Protein AF-A0A0J8VIR7-F1 (afdb_monomer)

Sequence (138 aa):
MSRSRADVIIDRIHNALSGDPLYATNLLYQSLESASFGMVKVVVFFFQVADNDLSADMSAREVLARLHDEGIFVAFHKTRRREGERLLTVSQALNTENFNYTYGNLQGFTRLWLIKTTEAERALRDMKAQQKNVVFRH

Nearest PDB structures (foldseek):
  1xn9-assembly1_A  TM=5.784E-01  e=2.523E-01  Methanosarcina mazei
  5xyi-assembly1_Y  TM=4.922E-01  e=1.972E-01  Trichomonas vaginalis
  8btr-assembly1_Sb  TM=3.952E-01  e=1.132E-01  Giardia lamblia ATCC 5080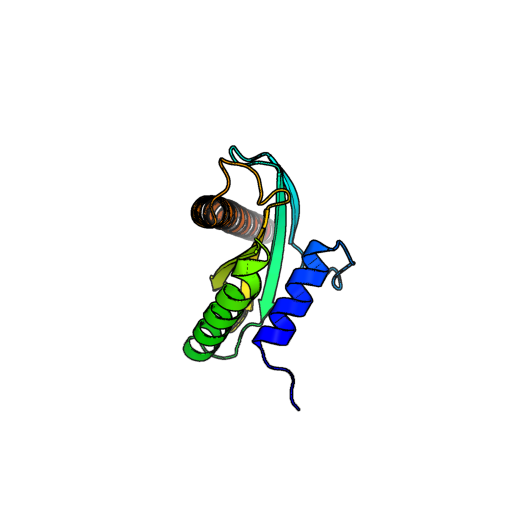3
  8jiw-assembly1_BY  TM=3.951E-01  e=1.362E-01  Triticum aestivum
  6jt0-assembly1_B  TM=2.831E-01  e=2.630E+00  Homo sapiens

Organism: NCBI:txid435910

Foldseek 3Di:
DDDDLLNVVLVVVVCQQVPPCPVVPWWDDWDWDQDPQGIKTKTKTKDQRDQDDVSSVVSQVVNQVVCLVQQKHWDWADDPPDRRITIIIMMHHPDCVRPPDDSVRVNVVSVVVVVVVVVVVVVVVVVVVVVVVVVVPD

Secondary structure (DSSP, 8-state):
-PPPHHHHHHHHHHHHHHT----TTSEEEEEEEEETTEEEEEEEEEEE--SSHHHHHHHHHHHHHHHGGGTEEEEEEE-SSSTTEEEEEEEEES-TT-TT--HHHHHHHHHHHHHHHHHHHHHHHHHHHHHHHHHTT-

Mean predicted aligned error: 6.89 Å

Structure (mmCIF, N/CA/C/O backbone):
data_AF-A0A0J8VIR7-F1
#
_entry.id   AF-A0A0J8VIR7-F1
#
loop_
_atom_site.group_PDB
_atom_site.id
_atom_site.type_symbol
_atom_site.label_atom_id
_atom_site.label_alt_id
_atom_site.label_comp_id
_atom_site.label_asym_id
_atom_site.label_entity_id
_atom_site.label_seq_id
_atom_site.pdbx_PDB_ins_code
_atom_site.Cartn_x
_atom_site.Cartn_y
_atom_site.Cartn_z
_atom_site.occupancy
_atom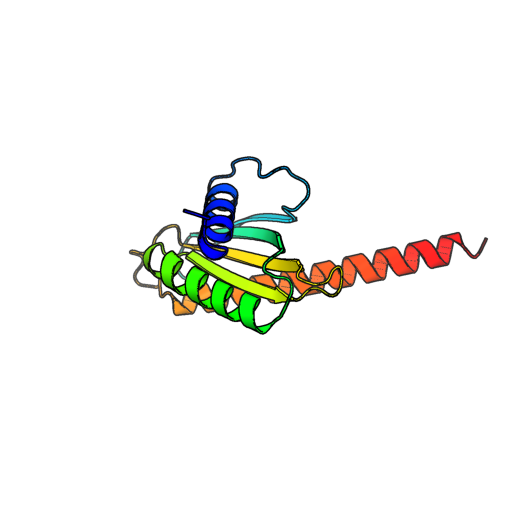_site.B_iso_or_equiv
_atom_site.auth_seq_id
_atom_site.auth_comp_id
_atom_site.auth_asym_id
_atom_site.auth_atom_id
_atom_site.pdbx_PDB_model_num
ATOM 1 N N . MET A 1 1 ? -16.889 -14.381 -16.102 1.00 46.22 1 MET A N 1
ATOM 2 C CA . MET A 1 1 ? -16.603 -12.938 -15.950 1.00 46.22 1 MET A CA 1
ATOM 3 C C . MET A 1 1 ? -15.096 -12.776 -15.829 1.00 46.22 1 MET A C 1
ATOM 5 O O . MET A 1 1 ? -14.499 -13.544 -15.084 1.00 46.22 1 MET A O 1
ATOM 9 N N . SER A 1 2 ? -14.464 -11.876 -16.586 1.00 61.31 2 SER A N 1
ATOM 10 C CA . SER A 1 2 ? -13.039 -11.573 -16.386 1.00 61.31 2 SER A CA 1
ATOM 11 C C . SER A 1 2 ? -12.867 -10.888 -15.029 1.00 61.31 2 SER A C 1
ATOM 13 O O . SER A 1 2 ? -13.582 -9.921 -14.769 1.00 61.31 2 SER A O 1
ATOM 15 N N . ARG A 1 3 ? -11.951 -11.365 -14.176 1.00 74.25 3 ARG A N 1
ATOM 16 C CA . ARG A 1 3 ? -11.604 -10.657 -12.929 1.00 74.25 3 ARG A CA 1
ATOM 17 C C . ARG A 1 3 ? -11.142 -9.240 -13.256 1.00 74.25 3 ARG A C 1
ATOM 19 O O . ARG A 1 3 ? -10.378 -9.056 -14.209 1.00 74.25 3 ARG A O 1
ATOM 26 N N . SER A 1 4 ? -11.609 -8.254 -12.491 1.00 86.19 4 SER A N 1
ATOM 27 C CA . SER A 1 4 ? -11.150 -6.880 -12.667 1.00 86.19 4 SER A CA 1
ATOM 28 C C . SER A 1 4 ? -9.674 -6.778 -12.267 1.00 86.19 4 SER A C 1
ATOM 30 O O . SER A 1 4 ? -9.147 -7.593 -11.507 1.00 86.19 4 SER A O 1
ATOM 32 N N . ARG A 1 5 ? -8.968 -5.769 -12.782 1.00 84.94 5 ARG A N 1
ATOM 33 C CA . ARG A 1 5 ? -7.573 -5.505 -12.391 1.00 84.94 5 ARG A CA 1
ATOM 34 C C . ARG A 1 5 ? -7.462 -5.245 -10.887 1.00 84.94 5 ARG A C 1
ATOM 36 O O . ARG A 1 5 ? -6.522 -5.715 -10.252 1.00 84.94 5 ARG A O 1
ATOM 43 N N . ALA A 1 6 ? -8.427 -4.505 -10.341 1.00 88.50 6 ALA A N 1
ATOM 44 C CA . ALA A 1 6 ? -8.498 -4.192 -8.925 1.00 88.50 6 ALA A CA 1
ATOM 45 C C . ALA A 1 6 ? -8.686 -5.460 -8.085 1.00 88.50 6 ALA A C 1
ATOM 47 O O . ALA A 1 6 ? -7.985 -5.594 -7.090 1.00 88.50 6 ALA A O 1
ATOM 48 N N . ASP A 1 7 ? -9.514 -6.418 -8.524 1.00 90.62 7 ASP A N 1
ATOM 49 C CA . ASP A 1 7 ? -9.670 -7.711 -7.837 1.00 90.62 7 ASP A CA 1
ATOM 50 C C . ASP A 1 7 ? -8.326 -8.430 -7.695 1.00 90.62 7 ASP A C 1
ATOM 52 O O . ASP A 1 7 ? -7.966 -8.887 -6.617 1.00 90.62 7 ASP A O 1
ATOM 56 N N . VAL A 1 8 ? -7.538 -8.481 -8.774 1.00 88.94 8 VAL A N 1
ATOM 57 C CA . VAL A 1 8 ? -6.227 -9.147 -8.753 1.00 88.94 8 VAL A CA 1
ATOM 58 C C . VAL A 1 8 ? -5.247 -8.432 -7.816 1.00 88.94 8 VAL A C 1
ATOM 60 O O . VAL A 1 8 ? -4.467 -9.085 -7.122 1.00 88.94 8 VAL A O 1
ATOM 63 N N . ILE A 1 9 ? -5.269 -7.096 -7.788 1.00 89.12 9 ILE A N 1
ATOM 64 C CA . ILE A 1 9 ? -4.415 -6.302 -6.893 1.00 89.12 9 ILE A CA 1
ATOM 65 C C . ILE A 1 9 ? -4.823 -6.522 -5.432 1.00 89.12 9 ILE A C 1
ATOM 67 O O . ILE A 1 9 ? -3.953 -6.737 -4.592 1.00 89.12 9 ILE A O 1
ATOM 71 N N . ILE A 1 10 ? -6.123 -6.497 -5.140 1.00 92.12 10 ILE A N 1
ATOM 72 C CA . ILE A 1 10 ? -6.689 -6.706 -3.802 1.00 92.12 10 ILE A CA 1
ATOM 73 C C . ILE A 1 10 ? -6.346 -8.109 -3.290 1.00 92.12 10 ILE A C 1
ATOM 75 O O . ILE A 1 10 ? -5.753 -8.227 -2.220 1.00 92.12 10 ILE A O 1
ATOM 79 N N . ASP A 1 11 ? -6.579 -9.154 -4.091 1.00 90.31 11 ASP A N 1
ATOM 80 C CA . ASP A 1 11 ? -6.183 -10.532 -3.764 1.00 90.31 11 ASP A CA 1
ATOM 81 C C . ASP A 1 11 ? -4.686 -10.606 -3.415 1.00 90.31 11 ASP A C 1
ATOM 83 O O . ASP A 1 11 ? -4.278 -11.217 -2.426 1.00 90.31 11 ASP A O 1
ATOM 87 N N . ARG A 1 12 ? -3.836 -9.938 -4.207 1.00 87.44 12 ARG A N 1
ATOM 88 C CA . ARG A 1 12 ? -2.388 -9.903 -3.962 1.00 87.44 12 ARG A CA 1
ATOM 89 C C . ARG A 1 12 ? -2.042 -9.194 -2.653 1.00 87.44 12 ARG A C 1
ATOM 91 O O . ARG A 1 12 ? -1.120 -9.635 -1.968 1.00 87.44 12 ARG A O 1
ATOM 98 N N . ILE A 1 13 ? -2.744 -8.113 -2.326 1.00 91.38 13 ILE A N 1
ATOM 99 C CA . ILE A 1 13 ? -2.561 -7.361 -1.083 1.00 91.38 13 ILE A CA 1
ATOM 100 C C . ILE A 1 13 ? -2.935 -8.222 0.122 1.00 91.38 13 ILE A C 1
ATOM 102 O O . ILE A 1 13 ? -2.126 -8.328 1.042 1.00 91.38 13 ILE A O 1
ATOM 106 N N . HIS A 1 14 ? -4.095 -8.881 0.109 1.00 91.75 14 HIS A N 1
ATOM 107 C CA . HIS A 1 14 ? -4.492 -9.773 1.203 1.00 91.75 14 HIS A CA 1
ATOM 108 C C . HIS A 1 14 ? -3.507 -10.920 1.379 1.00 91.75 14 HIS A C 1
ATOM 110 O O . HIS A 1 14 ? -3.079 -11.189 2.498 1.00 91.75 14 HIS A O 1
ATOM 116 N N . ASN A 1 15 ? -3.060 -11.530 0.281 1.00 87.31 15 ASN A N 1
ATOM 117 C CA . ASN A 1 15 ? -2.052 -12.581 0.347 1.00 87.31 15 ASN A CA 1
ATOM 118 C C . ASN A 1 15 ? -0.739 -12.055 0.956 1.00 87.31 15 ASN A C 1
ATOM 120 O O . ASN A 1 15 ? -0.210 -12.677 1.872 1.00 87.31 15 ASN A O 1
ATOM 124 N N . ALA A 1 16 ? -0.257 -10.872 0.547 1.00 86.38 16 ALA A N 1
ATOM 125 C CA . ALA A 1 16 ? 0.916 -10.239 1.167 1.00 86.38 16 ALA A CA 1
ATOM 126 C C . ALA A 1 16 ? 0.722 -10.021 2.677 1.00 86.38 16 ALA A C 1
ATOM 128 O O . ALA A 1 16 ? 1.604 -10.311 3.483 1.00 86.38 16 ALA A O 1
ATOM 129 N N . LEU A 1 17 ? -0.446 -9.506 3.064 1.0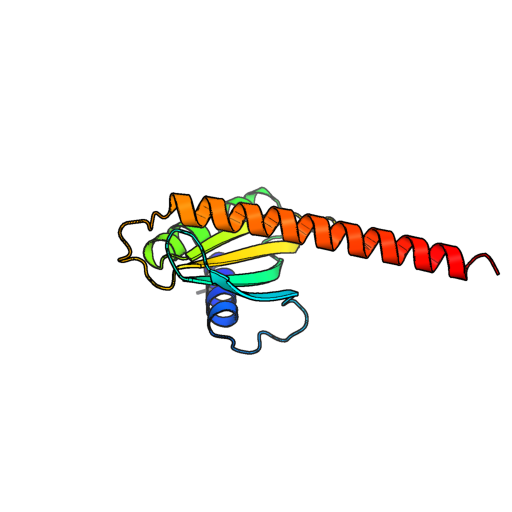0 88.75 17 LEU A N 1
ATOM 130 C CA . LEU A 1 17 ? -0.791 -9.219 4.452 1.00 88.75 17 LEU A CA 1
ATOM 131 C C . LEU A 1 17 ? -1.058 -10.477 5.276 1.00 88.75 17 LEU A C 1
ATOM 133 O O . LEU A 1 17 ? -0.900 -10.425 6.487 1.00 88.75 17 LEU A O 1
ATOM 137 N N . SER A 1 18 ? -1.413 -11.612 4.685 1.00 85.25 18 SER A N 1
ATOM 138 C CA . SER A 1 18 ? -1.563 -12.878 5.414 1.00 85.25 18 SER A CA 1
ATOM 139 C C . SER A 1 18 ? -0.209 -13.499 5.783 1.00 85.25 18 SER A C 1
ATOM 141 O O . SER A 1 18 ? -0.110 -14.252 6.747 1.00 85.25 18 SER A O 1
ATOM 143 N N . GLY A 1 19 ? 0.865 -13.106 5.090 1.00 70.88 19 GLY A N 1
ATOM 144 C CA . GLY A 1 19 ? 2.163 -13.768 5.199 1.00 70.88 19 GLY A CA 1
ATOM 145 C C . GLY A 1 19 ? 2.240 -15.067 4.401 1.00 70.88 19 GLY A C 1
ATOM 146 O O . GLY A 1 19 ? 3.259 -15.752 4.492 1.00 70.88 19 GLY A O 1
ATOM 147 N N . ASP A 1 20 ? 1.217 -15.381 3.596 1.00 66.25 20 ASP A N 1
ATOM 148 C CA . ASP A 1 20 ? 1.352 -16.391 2.560 1.00 66.25 20 ASP A CA 1
ATOM 149 C C . ASP A 1 20 ? 2.536 -16.016 1.667 1.00 66.25 20 ASP A C 1
ATOM 151 O O . ASP A 1 20 ? 2.686 -14.843 1.293 1.00 66.25 20 ASP A O 1
ATOM 155 N N . PRO A 1 21 ? 3.394 -16.986 1.308 1.00 54.09 21 PRO A N 1
ATOM 156 C CA . PRO A 1 21 ? 4.495 -16.754 0.401 1.00 54.09 21 PRO A CA 1
ATOM 157 C C . PRO A 1 21 ? 3.913 -16.448 -0.978 1.00 54.09 21 PRO A C 1
ATOM 159 O O . PRO A 1 21 ? 3.795 -17.306 -1.852 1.00 54.09 21 PRO A O 1
ATOM 162 N N . LEU A 1 22 ? 3.564 -15.181 -1.199 1.00 53.91 22 LEU A N 1
ATOM 163 C CA . LEU A 1 22 ? 3.537 -14.591 -2.519 1.00 53.91 22 LEU A CA 1
ATOM 164 C C . LEU A 1 22 ? 4.811 -15.060 -3.200 1.00 53.91 22 LEU A C 1
ATOM 166 O O . LEU A 1 22 ? 5.874 -14.748 -2.673 1.00 53.91 22 LEU A O 1
ATOM 170 N N . TYR A 1 23 ? 4.706 -15.807 -4.310 1.00 51.19 23 TYR A N 1
ATOM 171 C CA . TYR A 1 23 ? 5.848 -16.242 -5.125 1.00 51.19 23 TYR A CA 1
ATOM 172 C C . TYR A 1 23 ? 6.962 -15.191 -5.031 1.00 51.19 23 TYR A C 1
ATOM 174 O O . TYR A 1 23 ? 6.778 -14.058 -5.490 1.00 51.19 23 TYR A O 1
ATOM 182 N N . ALA A 1 24 ? 8.018 -15.549 -4.291 1.00 45.41 24 ALA A N 1
ATOM 183 C CA . ALA A 1 24 ? 8.869 -14.668 -3.480 1.00 45.41 24 ALA A CA 1
ATOM 184 C C . ALA A 1 24 ? 9.772 -13.715 -4.280 1.00 45.41 24 ALA A C 1
ATOM 186 O O . ALA A 1 24 ? 10.744 -13.172 -3.767 1.00 45.41 24 ALA A O 1
ATOM 187 N N . THR A 1 25 ? 9.467 -13.496 -5.552 1.00 52.12 25 THR A N 1
ATOM 188 C CA . THR A 1 25 ? 10.256 -12.675 -6.465 1.00 52.12 25 THR A CA 1
ATOM 189 C C . THR A 1 25 ? 9.965 -11.181 -6.344 1.00 52.12 25 THR A C 1
ATOM 191 O O . THR A 1 25 ? 10.831 -10.383 -6.697 1.00 52.12 25 THR A O 1
ATOM 194 N N . ASN A 1 26 ? 8.799 -10.783 -5.813 1.00 64.44 26 ASN A N 1
ATOM 195 C CA . ASN A 1 26 ? 8.373 -9.374 -5.806 1.00 64.44 26 ASN A CA 1
ATOM 196 C C . ASN A 1 26 ? 8.179 -8.751 -4.415 1.00 64.44 26 ASN A C 1
ATOM 198 O O . ASN A 1 26 ? 7.996 -7.535 -4.345 1.00 64.44 26 ASN A O 1
ATOM 202 N N . LEU A 1 27 ? 8.197 -9.538 -3.331 1.00 66.50 27 LEU A N 1
ATOM 203 C CA . LEU A 1 27 ? 8.097 -9.021 -1.962 1.00 66.50 27 LEU A CA 1
ATOM 204 C C . LEU A 1 27 ? 9.456 -8.456 -1.533 1.00 66.50 27 LEU A C 1
ATOM 206 O O . LEU A 1 27 ? 10.452 -9.171 -1.524 1.00 66.50 27 LEU A O 1
ATOM 210 N N . LEU A 1 28 ? 9.498 -7.168 -1.202 1.00 75.19 28 LEU A N 1
ATOM 211 C CA . LEU A 1 28 ? 10.717 -6.475 -0.777 1.00 75.19 28 LEU A CA 1
ATOM 212 C C . LEU A 1 28 ? 10.839 -6.402 0.739 1.00 75.19 28 LEU A C 1
ATOM 214 O O . LEU A 1 28 ? 11.946 -6.437 1.268 1.00 75.19 28 LEU A O 1
ATOM 218 N N . TYR A 1 29 ? 9.711 -6.235 1.425 1.00 82.81 29 TYR A N 1
ATOM 219 C CA . TYR A 1 29 ? 9.692 -5.979 2.856 1.00 82.81 29 TYR A CA 1
ATOM 220 C C . TYR A 1 29 ? 8.357 -6.394 3.467 1.00 82.81 29 TYR A C 1
ATOM 222 O O . TYR A 1 29 ? 7.304 -6.183 2.863 1.00 82.81 29 TYR A O 1
ATOM 230 N N . GLN A 1 30 ? 8.414 -6.945 4.675 1.00 88.31 30 GLN A N 1
ATOM 231 C CA . GLN A 1 30 ? 7.259 -7.240 5.511 1.00 88.31 30 GLN A CA 1
ATOM 232 C C . GLN A 1 30 ? 7.658 -7.058 6.976 1.00 88.31 30 GLN A C 1
ATOM 234 O O . GLN A 1 30 ? 8.666 -7.614 7.405 1.00 88.31 30 GLN A O 1
ATOM 239 N N . SER A 1 31 ? 6.874 -6.292 7.733 1.00 89.25 31 SER A N 1
ATOM 240 C CA . SER A 1 31 ? 7.148 -6.015 9.147 1.00 89.25 31 SER A CA 1
ATOM 241 C C . SER A 1 31 ? 5.880 -5.681 9.933 1.00 89.25 31 SER A C 1
ATOM 243 O O . SER A 1 31 ? 4.827 -5.384 9.363 1.00 89.25 31 SER A O 1
ATOM 245 N N . LEU A 1 32 ? 6.004 -5.740 11.257 1.00 93.00 32 LEU A N 1
ATOM 246 C CA . LEU A 1 32 ? 5.052 -5.207 12.221 1.00 93.00 32 LEU A CA 1
ATOM 247 C C . LEU A 1 32 ? 5.681 -3.981 12.874 1.00 93.00 32 LEU A C 1
ATOM 249 O O . LEU A 1 32 ? 6.696 -4.084 13.556 1.00 93.00 32 LEU A O 1
ATOM 253 N N . GLU A 1 33 ? 5.059 -2.829 12.677 1.00 94.12 33 GLU A N 1
ATOM 254 C CA . GLU A 1 33 ? 5.587 -1.537 13.088 1.00 94.12 33 GLU A CA 1
ATOM 255 C C . GLU A 1 33 ? 4.715 -0.925 14.180 1.00 94.12 33 GLU A C 1
ATOM 257 O O . GLU A 1 33 ? 3.485 -0.978 14.120 1.00 94.12 33 GLU A O 1
ATOM 262 N N . SER A 1 34 ? 5.354 -0.311 15.173 1.00 93.19 34 SER A N 1
ATOM 263 C CA . SER A 1 34 ? 4.654 0.456 16.201 1.00 93.19 34 SER A CA 1
ATOM 264 C C . SER A 1 34 ? 4.438 1.892 15.723 1.00 93.19 34 SER A C 1
ATOM 266 O O . SER A 1 34 ? 5.394 2.583 15.365 1.00 93.19 34 SER A O 1
ATOM 268 N N . ALA A 1 35 ? 3.186 2.348 15.718 1.00 91.88 35 ALA A N 1
ATOM 269 C CA . ALA A 1 35 ? 2.810 3.730 15.447 1.00 91.88 35 ALA A CA 1
ATOM 270 C C . ALA A 1 35 ? 2.092 4.343 16.659 1.00 91.88 35 ALA A C 1
ATOM 272 O O . ALA A 1 35 ? 1.573 3.640 17.527 1.00 91.88 35 ALA A O 1
ATOM 273 N N . SER A 1 36 ? 2.000 5.675 16.703 1.00 90.12 36 SER A N 1
ATOM 274 C CA . SER A 1 36 ? 1.294 6.405 17.773 1.00 90.12 36 SER A CA 1
ATOM 275 C C . SER A 1 36 ? -0.193 6.041 17.898 1.00 90.12 36 SER A C 1
ATOM 277 O O . SER A 1 36 ? -0.808 6.284 18.933 1.00 90.12 36 SER A O 1
ATOM 279 N N . PHE A 1 37 ? -0.764 5.442 16.855 1.00 93.00 37 PHE A N 1
ATOM 280 C CA . PHE A 1 37 ? -2.150 4.989 16.779 1.00 93.00 37 PHE A CA 1
ATOM 281 C C . PHE A 1 37 ? -2.296 3.459 16.831 1.00 93.00 37 PHE A C 1
ATOM 283 O O . PHE A 1 37 ? -3.358 2.927 16.520 1.00 93.00 37 PHE A O 1
ATOM 290 N N . GLY A 1 38 ? -1.248 2.742 17.247 1.00 93.38 38 GLY A N 1
ATOM 291 C CA . GLY A 1 38 ? -1.259 1.292 17.428 1.00 93.38 38 GLY A CA 1
ATOM 292 C C . GLY A 1 38 ? -0.306 0.548 16.496 1.00 93.38 38 GLY A C 1
ATOM 293 O O . GLY A 1 38 ? 0.471 1.143 15.752 1.00 93.38 38 GLY A O 1
ATOM 294 N N . MET A 1 39 ? -0.358 -0.783 16.569 1.00 96.00 39 MET A N 1
ATOM 295 C CA . MET A 1 39 ? 0.449 -1.653 15.717 1.00 96.00 39 MET A CA 1
ATOM 296 C C . MET A 1 39 ? -0.080 -1.654 14.284 1.00 96.00 39 MET A C 1
ATOM 298 O O . MET A 1 39 ? -1.288 -1.750 14.047 1.00 96.00 39 MET A O 1
ATOM 302 N N . VAL A 1 40 ? 0.843 -1.594 13.331 1.00 96.62 40 VAL A N 1
ATOM 303 C CA . VAL A 1 40 ? 0.556 -1.546 11.901 1.00 96.62 40 VAL A CA 1
ATOM 304 C C . VAL A 1 40 ? 1.371 -2.618 11.195 1.00 96.62 40 VAL A C 1
ATOM 306 O O . VAL A 1 40 ? 2.595 -2.663 11.315 1.00 96.62 40 VAL A O 1
ATOM 309 N N . LYS A 1 41 ? 0.712 -3.482 10.426 1.00 95.38 41 LYS A N 1
ATOM 310 C CA . LYS A 1 41 ? 1.408 -4.397 9.520 1.00 95.38 41 LYS A CA 1
ATOM 311 C C . LYS A 1 41 ? 1.785 -3.649 8.253 1.00 95.38 41 LYS A C 1
ATOM 313 O O . LYS A 1 41 ? 0.947 -2.960 7.683 1.00 95.38 41 LYS A O 1
ATOM 318 N N . VAL A 1 42 ? 3.030 -3.788 7.809 1.00 94.38 42 VAL A N 1
ATOM 319 C CA . VAL A 1 42 ? 3.551 -3.131 6.606 1.00 94.38 42 VAL A CA 1
ATOM 320 C C . VAL A 1 42 ? 4.071 -4.180 5.648 1.00 94.38 42 VAL A C 1
ATOM 322 O O . VAL A 1 42 ? 4.848 -5.048 6.042 1.00 94.38 42 VAL A O 1
ATOM 325 N N . VAL A 1 43 ? 3.674 -4.080 4.383 1.00 92.56 43 VAL A N 1
ATOM 326 C CA . VAL A 1 43 ? 4.220 -4.899 3.298 1.00 92.56 43 VAL A CA 1
ATOM 327 C C . VAL A 1 43 ? 4.549 -4.032 2.093 1.00 92.56 43 VAL A C 1
ATOM 329 O O . VAL A 1 43 ? 3.844 -3.074 1.773 1.00 92.56 43 VAL A O 1
ATOM 332 N N . VAL A 1 44 ? 5.655 -4.352 1.428 1.00 91.25 44 VAL A N 1
ATOM 333 C CA . VAL A 1 44 ? 6.167 -3.590 0.288 1.00 91.25 44 VAL A CA 1
ATOM 334 C C . VAL A 1 44 ? 6.540 -4.554 -0.819 1.00 91.25 44 VAL A C 1
ATOM 336 O O . VAL A 1 44 ? 7.331 -5.473 -0.602 1.00 91.25 44 VAL A O 1
ATOM 339 N N . PHE A 1 45 ? 5.992 -4.352 -2.012 1.00 87.94 45 PHE A N 1
ATOM 340 C CA . PHE A 1 45 ? 6.238 -5.239 -3.145 1.00 87.94 45 PHE A CA 1
ATOM 341 C C . PHE A 1 45 ? 6.043 -4.538 -4.489 1.00 87.94 45 PHE A C 1
ATOM 343 O O . PHE A 1 45 ? 5.365 -3.518 -4.585 1.00 87.94 45 PHE A O 1
ATOM 350 N N . PHE A 1 46 ? 6.633 -5.095 -5.545 1.00 86.50 46 PHE A N 1
ATOM 351 C CA . PHE A 1 46 ? 6.380 -4.643 -6.915 1.00 86.50 46 PHE A CA 1
ATOM 352 C C . PHE A 1 46 ? 5.169 -5.356 -7.523 1.00 86.50 46 PHE A C 1
ATOM 354 O O . PHE A 1 46 ? 4.983 -6.564 -7.347 1.00 86.50 46 PHE A O 1
ATOM 361 N N . PHE A 1 47 ? 4.360 -4.613 -8.277 1.00 85.12 47 PHE A N 1
ATOM 362 C CA . PHE A 1 47 ? 3.208 -5.156 -8.985 1.00 85.12 47 PHE A CA 1
ATOM 363 C C . PHE A 1 47 ? 2.961 -4.439 -10.314 1.00 85.12 47 PHE A C 1
ATOM 365 O O . PHE A 1 47 ? 3.156 -3.228 -10.426 1.00 85.12 47 PHE A O 1
ATOM 372 N N . GLN A 1 48 ? 2.502 -5.179 -11.321 1.00 82.12 48 GLN A N 1
ATOM 373 C CA . GLN A 1 48 ? 2.138 -4.615 -12.618 1.00 82.12 48 GLN A CA 1
ATOM 374 C C . GLN A 1 48 ? 0.675 -4.169 -12.587 1.00 82.12 48 GLN A C 1
ATOM 376 O O . GLN A 1 48 ? -0.233 -4.991 -12.506 1.00 82.12 48 GLN A O 1
ATOM 381 N N . VAL A 1 49 ? 0.447 -2.855 -12.605 1.00 71.75 49 VAL A N 1
ATOM 382 C CA . VAL A 1 49 ? -0.895 -2.284 -12.394 1.00 71.75 49 VAL A CA 1
ATOM 383 C C . VAL A 1 49 ? -1.635 -2.108 -13.724 1.00 71.75 49 VAL A C 1
ATOM 385 O O . VAL A 1 49 ? -2.816 -2.449 -13.819 1.00 71.75 49 VAL A O 1
ATOM 388 N N . ALA A 1 50 ? -0.967 -1.616 -14.771 1.00 70.81 50 ALA A N 1
ATOM 389 C CA . ALA A 1 50 ? -1.536 -1.504 -16.115 1.00 70.81 50 ALA A CA 1
ATOM 390 C C . ALA A 1 50 ? -0.491 -1.107 -17.165 1.00 70.81 50 ALA A C 1
ATOM 392 O O . ALA A 1 50 ? 0.591 -0.654 -16.809 1.00 70.81 50 ALA A O 1
ATOM 393 N N . ASP A 1 51 ? -0.878 -1.175 -18.439 1.00 68.19 51 ASP A N 1
ATOM 394 C CA . ASP A 1 51 ? -0.038 -0.782 -19.577 1.00 68.19 51 ASP A CA 1
ATOM 395 C C . ASP A 1 51 ? 0.001 0.745 -19.805 1.00 68.19 51 ASP A C 1
ATOM 397 O O . ASP A 1 51 ? 0.866 1.232 -20.521 1.00 68.19 51 ASP A O 1
ATOM 401 N N . ASN A 1 52 ? -0.906 1.529 -19.193 1.00 78.94 52 ASN A N 1
ATOM 402 C CA . ASN A 1 52 ? -0.895 2.998 -19.273 1.00 78.94 52 ASN A CA 1
ATOM 403 C C . ASN A 1 52 ? -1.315 3.688 -17.960 1.00 78.94 52 ASN A C 1
ATOM 405 O O . ASN A 1 52 ? -1.915 3.077 -17.073 1.00 78.94 52 ASN A O 1
ATOM 409 N N . ASP A 1 53 ? -1.012 4.986 -17.842 1.00 76.88 53 ASP A N 1
ATOM 410 C CA . ASP A 1 53 ? -1.179 5.736 -16.588 1.00 76.88 53 ASP A CA 1
ATOM 411 C C . ASP A 1 53 ? -2.649 5.942 -16.183 1.00 76.88 53 ASP A C 1
ATOM 413 O O . ASP A 1 53 ? -2.983 5.764 -15.012 1.00 76.88 53 ASP A O 1
ATOM 417 N N . LEU A 1 54 ? -3.548 6.235 -17.132 1.00 82.06 54 LEU A N 1
ATOM 418 C CA . LEU A 1 54 ? -4.965 6.484 -16.832 1.00 82.06 54 LEU A CA 1
ATOM 419 C C . LEU A 1 54 ? -5.652 5.247 -16.239 1.00 82.06 54 LEU A C 1
ATOM 421 O O . LEU A 1 54 ? -6.361 5.338 -15.237 1.00 82.06 54 LEU A O 1
ATOM 425 N N . SER A 1 55 ? -5.434 4.079 -16.845 1.00 83.06 55 SER A N 1
ATOM 426 C CA . SER A 1 55 ? -6.010 2.829 -16.343 1.00 83.06 55 SER A CA 1
ATOM 427 C C . SER A 1 55 ? -5.418 2.427 -14.994 1.00 83.06 55 SER A C 1
ATOM 429 O O . SER A 1 55 ? -6.153 1.961 -14.124 1.00 83.06 55 SER A O 1
ATOM 431 N N . ALA A 1 56 ? -4.124 2.679 -14.780 1.00 84.25 56 ALA A N 1
ATOM 432 C CA . ALA A 1 56 ? -3.486 2.428 -13.498 1.00 84.25 56 ALA A CA 1
ATOM 433 C C . ALA A 1 56 ? -4.054 3.310 -12.375 1.00 84.25 56 ALA A C 1
ATOM 435 O O . ALA A 1 56 ? -4.250 2.823 -11.262 1.00 84.25 56 ALA A O 1
ATOM 436 N N . ASP A 1 57 ? -4.362 4.576 -12.657 1.00 86.81 57 ASP A N 1
ATOM 437 C CA . ASP A 1 57 ? -4.933 5.488 -11.663 1.00 86.81 57 ASP A CA 1
ATOM 438 C C . ASP A 1 57 ? -6.394 5.151 -11.334 1.00 86.81 57 ASP A C 1
ATOM 440 O O . ASP A 1 57 ? -6.795 5.241 -10.172 1.00 86.81 57 ASP A O 1
ATOM 444 N N . MET A 1 58 ? -7.180 4.695 -12.316 1.00 89.00 58 MET A N 1
ATOM 445 C CA . MET A 1 58 ? -8.528 4.170 -12.063 1.00 89.00 58 MET A CA 1
ATOM 446 C C . MET A 1 58 ? -8.487 2.930 -11.165 1.00 89.00 58 MET A C 1
ATOM 448 O O . MET A 1 58 ? -9.190 2.887 -10.157 1.00 89.00 58 MET A O 1
ATOM 452 N N . SER A 1 59 ? -7.616 1.960 -11.474 1.00 89.06 59 SER A N 1
ATOM 453 C CA . SER A 1 59 ? -7.442 0.771 -10.630 1.00 89.06 59 SER A CA 1
ATOM 454 C C . SER A 1 59 ? -6.959 1.132 -9.225 1.00 89.06 59 SER A C 1
ATOM 456 O O . SER A 1 59 ? -7.468 0.586 -8.254 1.00 89.06 59 SER A O 1
ATOM 458 N N . ALA A 1 60 ? -6.030 2.081 -9.084 1.00 89.81 60 ALA A N 1
ATOM 459 C CA . ALA A 1 60 ? -5.553 2.527 -7.775 1.00 89.81 60 ALA A CA 1
ATOM 460 C C . ALA A 1 60 ? -6.672 3.148 -6.922 1.00 89.81 60 ALA A C 1
ATOM 462 O O . ALA A 1 60 ? -6.755 2.867 -5.727 1.00 89.81 60 ALA A O 1
ATOM 463 N N . ARG A 1 61 ? -7.546 3.966 -7.525 1.00 92.06 61 ARG A N 1
ATOM 464 C CA . ARG A 1 61 ? -8.706 4.551 -6.831 1.00 92.06 61 ARG A CA 1
ATOM 465 C C . ARG A 1 61 ? -9.707 3.487 -6.396 1.00 92.06 61 ARG A C 1
ATOM 467 O O . ARG A 1 61 ? -10.178 3.545 -5.267 1.00 92.06 61 ARG A O 1
ATOM 474 N N . GLU A 1 62 ? -10.001 2.520 -7.262 1.00 93.00 62 GLU A N 1
ATOM 475 C CA . GLU A 1 62 ? -10.901 1.410 -6.930 1.00 93.00 62 GLU A CA 1
ATOM 476 C C . GLU A 1 62 ? -10.343 0.557 -5.782 1.00 93.00 62 GLU A C 1
ATOM 478 O O . GLU A 1 62 ? -11.057 0.274 -4.823 1.00 93.00 62 GLU A O 1
ATOM 483 N N . VAL A 1 63 ? -9.051 0.213 -5.834 1.00 93.88 63 VAL A N 1
ATOM 484 C CA . VAL A 1 63 ? -8.362 -0.533 -4.769 1.00 93.88 63 VAL A CA 1
ATOM 485 C C . VAL A 1 63 ? -8.421 0.227 -3.442 1.00 93.88 63 VAL A C 1
ATOM 487 O O . VAL A 1 63 ? -8.786 -0.352 -2.424 1.00 93.88 63 VAL A O 1
ATOM 490 N N . LEU A 1 64 ? -8.114 1.528 -3.450 1.00 94.38 64 LEU A N 1
ATOM 491 C CA . LEU A 1 64 ? -8.178 2.370 -2.251 1.00 94.38 64 LEU A CA 1
ATOM 492 C C . LEU A 1 64 ? -9.587 2.461 -1.663 1.00 94.38 64 LEU A C 1
ATOM 494 O O . LEU A 1 64 ? -9.727 2.440 -0.445 1.00 94.38 64 LEU A O 1
ATOM 498 N N . ALA A 1 65 ? -10.611 2.578 -2.509 1.00 93.94 65 ALA A N 1
ATOM 499 C CA . ALA A 1 65 ? -11.996 2.656 -2.058 1.00 93.94 65 ALA A CA 1
ATOM 500 C C . ALA A 1 65 ? -12.451 1.346 -1.403 1.00 93.94 65 ALA A C 1
ATOM 502 O O . ALA A 1 65 ? -13.115 1.377 -0.375 1.00 93.94 65 ALA A O 1
ATOM 503 N N . ARG A 1 66 ? -12.067 0.200 -1.974 1.00 94.94 66 ARG A N 1
ATOM 504 C CA . ARG A 1 66 ? -12.481 -1.119 -1.477 1.00 94.94 66 ARG A CA 1
ATOM 505 C C . ARG A 1 66 ? -11.766 -1.536 -0.196 1.00 94.94 66 ARG A C 1
ATOM 507 O O . ARG A 1 66 ? -12.377 -2.178 0.641 1.00 94.94 66 ARG A O 1
ATOM 514 N N . LEU A 1 67 ? -10.504 -1.144 -0.036 1.00 95.69 67 LEU A N 1
ATOM 515 C CA . LEU A 1 67 ? -9.688 -1.487 1.135 1.00 95.69 67 LEU A CA 1
ATOM 516 C C . LEU A 1 67 ? -9.869 -0.524 2.321 1.00 95.69 67 LEU A C 1
ATOM 518 O O . LEU A 1 67 ? -9.382 -0.801 3.419 1.00 95.69 67 LEU A O 1
ATOM 522 N N . HIS A 1 68 ? -10.561 0.600 2.111 1.00 92.69 68 HIS A N 1
ATOM 523 C CA . HIS A 1 68 ? -10.764 1.633 3.125 1.00 92.69 68 HIS A CA 1
ATO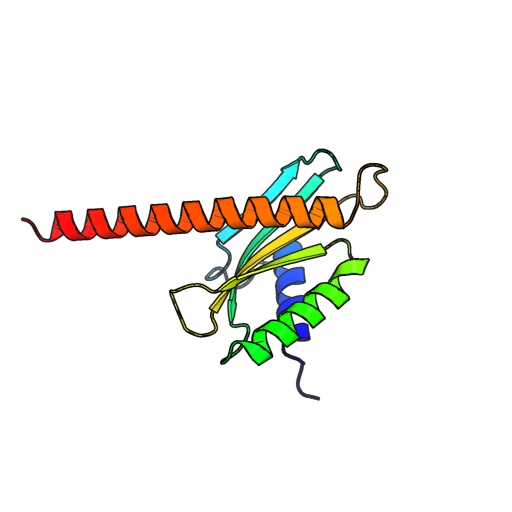M 524 C C . HIS A 1 68 ? -11.403 1.073 4.403 1.00 92.69 68 HIS A C 1
ATOM 526 O O . HIS A 1 68 ? -10.883 1.277 5.503 1.00 92.69 68 HIS A O 1
ATOM 532 N N . ASP A 1 69 ? -12.496 0.326 4.249 1.00 89.25 69 ASP A N 1
ATOM 533 C CA . ASP A 1 69 ? -13.288 -0.192 5.372 1.00 89.25 69 ASP A CA 1
ATOM 534 C C . ASP A 1 69 ? -12.581 -1.334 6.115 1.00 89.25 69 ASP A C 1
ATO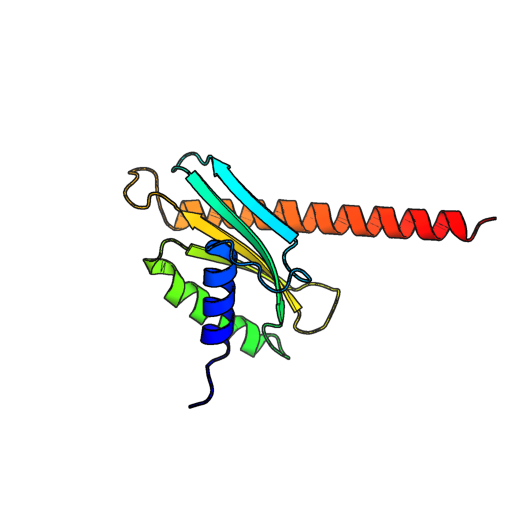M 536 O O . ASP A 1 69 ? -12.906 -1.642 7.258 1.00 89.25 69 ASP A O 1
ATOM 540 N N . GLU A 1 70 ? -11.548 -1.911 5.502 1.00 93.38 70 GLU A N 1
ATOM 541 C CA . GLU A 1 70 ? -10.694 -2.936 6.101 1.00 93.38 70 GLU A CA 1
ATOM 542 C C . GLU A 1 70 ? -9.528 -2.344 6.910 1.00 93.38 70 GLU A C 1
ATOM 544 O O . GLU A 1 70 ? -8.695 -3.079 7.445 1.00 93.38 70 GLU A O 1
ATOM 549 N N . GLY A 1 71 ? -9.427 -1.011 6.988 1.00 94.06 71 GLY A N 1
ATOM 550 C CA . GLY A 1 71 ? -8.311 -0.339 7.653 1.00 94.06 71 GLY A CA 1
ATOM 551 C C . GLY A 1 71 ? -6.975 -0.592 6.954 1.00 94.06 71 GLY A C 1
ATOM 552 O O . GLY A 1 71 ? -5.932 -0.665 7.612 1.00 94.06 71 GLY A O 1
ATOM 553 N N . ILE A 1 72 ? -7.009 -0.751 5.627 1.00 97.06 72 ILE A N 1
ATOM 554 C CA . ILE A 1 72 ? -5.841 -0.978 4.781 1.00 97.06 72 ILE A CA 1
ATOM 555 C C . ILE A 1 72 ? -5.640 0.237 3.877 1.00 97.06 72 ILE A C 1
ATOM 557 O O . ILE A 1 72 ? -6.528 0.621 3.121 1.00 97.06 72 ILE A O 1
ATOM 561 N N . PHE A 1 73 ? -4.439 0.815 3.899 1.00 97.31 73 PHE A N 1
ATOM 562 C CA . PHE A 1 73 ? -4.055 1.880 2.975 1.00 97.31 73 PHE A CA 1
ATOM 563 C C . PHE A 1 73 ? -2.960 1.406 2.020 1.00 97.31 73 PHE A C 1
ATOM 565 O O . PHE A 1 73 ? -2.007 0.736 2.421 1.00 97.31 73 PHE A O 1
ATOM 572 N N . VAL A 1 74 ? -3.061 1.813 0.751 1.00 95.06 74 VAL A N 1
ATOM 573 C CA . VAL A 1 74 ? -2.108 1.450 -0.306 1.00 95.06 74 VAL A CA 1
ATOM 574 C C . VAL A 1 74 ? -1.541 2.701 -0.965 1.00 95.06 74 VAL A C 1
ATOM 576 O O . VAL A 1 74 ? -2.262 3.507 -1.548 1.00 95.06 74 VAL A O 1
ATOM 579 N N . ALA A 1 75 ? -0.223 2.855 -0.931 1.00 94.56 75 ALA A N 1
ATOM 580 C CA . ALA A 1 75 ? 0.479 3.876 -1.691 1.00 94.56 75 ALA A CA 1
ATOM 581 C C . ALA A 1 75 ? 1.115 3.258 -2.944 1.00 94.56 75 ALA A C 1
ATOM 583 O O . ALA A 1 75 ? 1.860 2.282 -2.860 1.00 94.56 75 ALA A O 1
ATOM 584 N N . PHE A 1 76 ? 0.832 3.852 -4.105 1.00 91.56 76 PHE A N 1
ATOM 585 C CA . PHE A 1 76 ? 1.351 3.4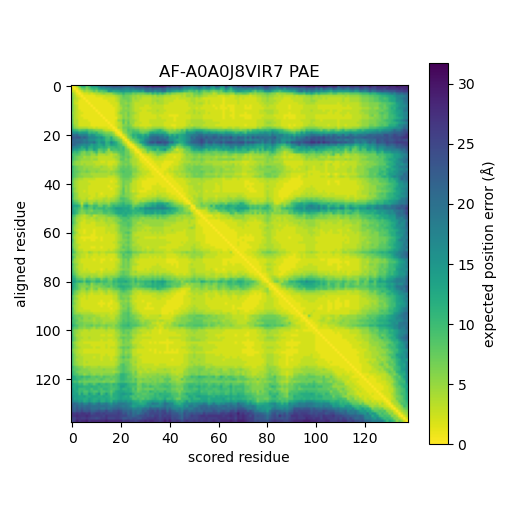18 -5.401 1.00 91.56 76 PHE A CA 1
ATOM 586 C C . PHE A 1 76 ? 2.458 4.360 -5.871 1.00 91.56 76 PHE A C 1
ATOM 588 O O . PHE A 1 76 ? 2.262 5.574 -5.919 1.00 91.56 76 PHE A O 1
ATOM 595 N N . HIS A 1 77 ? 3.592 3.808 -6.291 1.00 89.44 77 HIS A N 1
ATOM 596 C CA . HIS A 1 77 ? 4.701 4.582 -6.839 1.00 89.44 77 HIS A CA 1
ATOM 597 C C . HIS A 1 77 ? 5.173 4.012 -8.173 1.00 89.44 77 HIS A C 1
ATOM 599 O O . HIS A 1 77 ? 5.575 2.853 -8.260 1.00 89.44 77 HIS A O 1
ATOM 605 N N . LYS A 1 78 ? 5.134 4.835 -9.225 1.00 86.25 78 LYS A N 1
ATOM 606 C CA . LYS A 1 78 ? 5.618 4.462 -10.558 1.00 86.25 78 LYS A CA 1
ATOM 607 C C . LYS A 1 78 ? 7.131 4.273 -10.520 1.00 86.25 78 LYS A C 1
ATOM 609 O O . LYS A 1 78 ? 7.864 5.194 -10.166 1.00 86.25 78 LYS A O 1
ATOM 614 N N . THR A 1 79 ? 7.600 3.085 -10.892 1.00 78.19 79 THR A N 1
ATOM 615 C CA . THR A 1 79 ? 9.035 2.793 -10.918 1.00 78.19 79 THR A CA 1
ATOM 616 C C . THR A 1 79 ? 9.614 3.145 -12.287 1.00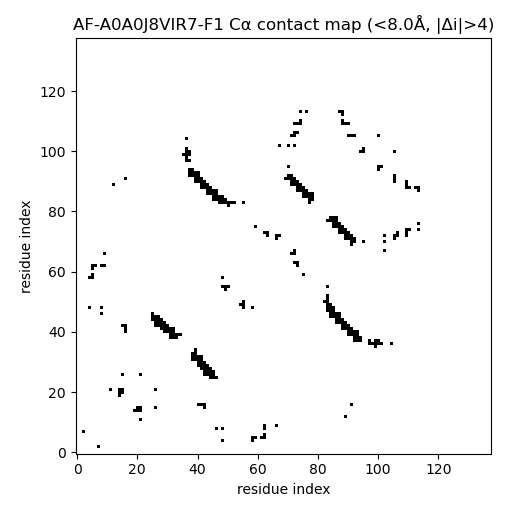 78.19 79 THR A C 1
ATOM 618 O O . THR A 1 79 ? 8.909 3.207 -13.290 1.00 78.19 79 THR A O 1
ATOM 621 N N . ARG A 1 80 ? 10.932 3.368 -12.347 1.00 73.69 80 ARG A N 1
ATOM 622 C CA . ARG A 1 80 ? 11.666 3.519 -13.618 1.00 73.69 80 ARG A CA 1
ATOM 623 C C . ARG A 1 80 ? 12.147 2.186 -14.211 1.00 73.69 80 ARG A C 1
ATOM 625 O O . ARG A 1 80 ? 12.901 2.209 -15.174 1.00 73.69 80 ARG A O 1
ATOM 632 N N . ARG A 1 81 ? 11.830 1.041 -13.590 1.00 68.19 81 ARG A N 1
ATOM 633 C CA . ARG A 1 81 ? 12.424 -0.258 -13.966 1.00 68.19 81 ARG A CA 1
ATOM 634 C C . ARG A 1 81 ? 11.764 -0.849 -15.201 1.00 68.19 81 ARG A C 1
ATOM 636 O O . ARG A 1 81 ? 12.461 -1.333 -16.086 1.00 68.19 81 ARG A O 1
ATOM 643 N N . ARG A 1 82 ? 10.432 -0.849 -15.219 1.00 74.31 82 ARG A N 1
ATOM 644 C CA . ARG A 1 82 ? 9.601 -1.436 -16.269 1.00 74.31 82 ARG A CA 1
ATOM 645 C C . ARG A 1 82 ? 8.337 -0.610 -16.424 1.00 74.31 82 ARG A C 1
ATOM 647 O O . ARG A 1 82 ? 7.797 -0.108 -15.439 1.00 74.31 82 ARG A O 1
ATOM 654 N N . GLU A 1 83 ? 7.878 -0.473 -17.659 1.00 75.56 83 GLU A N 1
ATOM 655 C CA . GLU A 1 83 ? 6.601 0.167 -17.946 1.00 75.56 83 GLU A CA 1
ATOM 656 C C . GLU A 1 83 ? 5.464 -0.605 -17.260 1.00 75.56 83 GLU A C 1
ATOM 658 O O . GLU A 1 83 ? 5.472 -1.834 -17.210 1.00 75.56 83 GLU A O 1
ATOM 663 N N . GLY A 1 84 ? 4.536 0.121 -16.637 1.00 77.75 84 GLY A N 1
ATOM 664 C CA . GLY A 1 84 ? 3.406 -0.467 -15.913 1.00 77.75 84 GLY A CA 1
ATOM 665 C C . GLY A 1 84 ? 3.706 -1.075 -14.535 1.00 77.75 84 GLY A C 1
ATOM 666 O O . GLY A 1 84 ? 2.768 -1.380 -13.792 1.00 77.75 84 GLY A O 1
ATOM 667 N N . GLU A 1 85 ? 4.978 -1.212 -14.142 1.00 84.88 85 GLU A N 1
ATOM 668 C CA . GLU A 1 85 ? 5.364 -1.679 -12.807 1.00 84.88 85 GLU A CA 1
ATOM 669 C C . GLU A 1 85 ? 5.277 -0.540 -11.779 1.00 84.88 85 GLU A C 1
ATOM 671 O O . GLU A 1 85 ? 5.842 0.547 -11.948 1.00 84.88 85 GLU A O 1
ATOM 676 N N . ARG A 1 86 ? 4.578 -0.798 -10.671 1.00 87.50 86 ARG A N 1
ATOM 677 C CA . ARG A 1 86 ? 4.497 0.104 -9.523 1.00 87.50 86 ARG A CA 1
ATOM 678 C C . ARG A 1 86 ? 5.032 -0.588 -8.272 1.00 87.50 86 ARG A C 1
ATOM 680 O O . ARG A 1 86 ? 4.812 -1.777 -8.055 1.00 87.50 86 ARG A O 1
ATOM 687 N N . LEU A 1 87 ? 5.745 0.172 -7.450 1.00 89.00 87 LEU A N 1
ATOM 688 C CA . LEU A 1 87 ? 6.033 -0.190 -6.071 1.00 89.00 87 LEU A CA 1
ATOM 689 C C . LEU A 1 87 ? 4.775 0.096 -5.253 1.00 89.00 87 LEU A C 1
ATOM 691 O O . LEU A 1 87 ? 4.253 1.213 -5.293 1.00 89.00 87 LEU A O 1
ATOM 695 N N . LEU A 1 88 ? 4.288 -0.914 -4.548 1.00 91.94 88 LEU A N 1
ATOM 696 C CA . LEU A 1 88 ? 3.165 -0.805 -3.634 1.00 91.94 88 LEU A CA 1
ATOM 697 C C . LEU A 1 88 ? 3.713 -0.844 -2.213 1.00 91.94 88 LEU A C 1
ATOM 699 O O . LEU A 1 88 ? 4.415 -1.783 -1.839 1.00 91.94 88 LEU A O 1
ATOM 703 N N . THR A 1 89 ? 3.373 0.173 -1.430 1.00 94.44 89 THR A N 1
ATOM 704 C CA . THR A 1 89 ? 3.535 0.173 0.024 1.00 94.44 89 THR A CA 1
ATOM 705 C C . THR A 1 89 ? 2.151 0.054 0.624 1.00 94.44 89 THR A C 1
ATOM 707 O O . THR A 1 89 ? 1.310 0.927 0.421 1.00 94.44 89 THR A O 1
ATOM 710 N N . VAL A 1 90 ? 1.913 -1.030 1.344 1.00 95.25 90 VAL A N 1
ATOM 711 C CA . VAL A 1 90 ? 0.632 -1.313 1.978 1.00 95.25 90 VAL A CA 1
ATOM 712 C C . VAL A 1 90 ? 0.826 -1.282 3.476 1.00 95.25 90 VAL A C 1
ATOM 714 O O . VAL A 1 90 ? 1.812 -1.819 3.989 1.00 95.25 90 VAL A O 1
ATOM 717 N N . SER A 1 91 ? -0.127 -0.684 4.176 1.00 96.62 91 SER A N 1
ATOM 718 C CA . SER A 1 91 ? -0.199 -0.792 5.620 1.00 96.62 91 SER A CA 1
ATOM 719 C C . SER A 1 91 ? -1.604 -1.163 6.083 1.00 96.62 91 SER A C 1
ATOM 721 O O . SER A 1 91 ? -2.590 -0.742 5.482 1.00 96.62 91 SER A O 1
ATOM 723 N N . GLN A 1 92 ? -1.679 -1.976 7.132 1.00 97.06 92 GLN A N 1
ATOM 724 C CA . GLN A 1 92 ? -2.920 -2.418 7.759 1.00 97.06 92 GLN A CA 1
ATOM 725 C C . GLN A 1 92 ? -2.865 -2.098 9.248 1.00 97.06 92 GLN A C 1
ATOM 727 O O . GLN A 1 92 ? -1.963 -2.568 9.950 1.00 97.06 92 GLN A O 1
ATOM 732 N N . ALA A 1 93 ? -3.822 -1.314 9.737 1.00 95.56 93 ALA A N 1
ATOM 733 C CA . ALA A 1 93 ? -3.977 -1.104 11.170 1.00 95.56 93 ALA A CA 1
ATOM 734 C C . ALA A 1 93 ? -4.496 -2.388 11.829 1.00 95.56 93 ALA A C 1
ATOM 736 O O . ALA A 1 93 ? -5.501 -2.945 11.398 1.00 95.56 93 ALA A O 1
ATOM 737 N N . LEU A 1 94 ? -3.823 -2.858 12.882 1.00 94.31 94 LEU A N 1
ATOM 738 C CA . LEU A 1 94 ? -4.238 -4.073 13.600 1.00 94.31 94 LEU A CA 1
ATOM 739 C C . LEU A 1 94 ? -5.282 -3.805 14.688 1.00 94.31 94 LEU A C 1
ATOM 741 O O . LEU A 1 94 ? -5.856 -4.741 15.234 1.00 94.31 94 LEU A O 1
ATOM 745 N N . ASN A 1 95 ? -5.510 -2.534 15.019 1.00 91.31 95 ASN A N 1
ATOM 746 C CA . ASN A 1 95 ? -6.550 -2.108 15.943 1.00 91.31 95 ASN A CA 1
ATOM 747 C C . ASN A 1 95 ? -7.174 -0.801 15.437 1.00 91.31 95 ASN A C 1
ATOM 749 O O . ASN A 1 95 ? -6.653 0.285 15.694 1.00 91.31 95 ASN A O 1
ATOM 753 N N . THR A 1 96 ? -8.279 -0.923 14.704 1.00 88.56 96 THR A N 1
ATOM 754 C CA . THR A 1 96 ? -9.054 0.211 14.181 1.00 88.56 96 THR A CA 1
ATOM 755 C C . THR A 1 96 ? -9.966 0.850 15.232 1.00 88.56 96 THR A C 1
ATOM 757 O O . THR A 1 96 ? -10.448 1.956 15.015 1.00 88.56 96 THR A O 1
ATOM 760 N N . GLU A 1 97 ? -10.162 0.205 16.386 1.00 89.00 97 GLU A N 1
ATOM 761 C CA . GLU A 1 97 ? -10.938 0.730 17.520 1.00 89.00 97 GLU A CA 1
ATOM 762 C C . GLU A 1 97 ? -10.106 1.639 18.439 1.00 89.00 97 GLU A C 1
ATOM 764 O O . GLU A 1 97 ? -10.626 2.244 19.378 1.00 89.00 97 GLU A O 1
ATOM 769 N N . ASN A 1 98 ? -8.799 1.760 18.190 1.00 90.12 98 ASN A N 1
ATOM 770 C CA . ASN A 1 98 ? -7.946 2.684 18.924 1.00 90.12 98 ASN A CA 1
ATOM 771 C C . ASN A 1 98 ? -8.445 4.126 18.732 1.00 90.12 98 ASN A C 1
ATOM 773 O O . ASN A 1 98 ? -8.574 4.600 17.610 1.00 90.12 98 ASN A O 1
ATOM 777 N N . PHE A 1 99 ? -8.650 4.863 19.824 1.00 91.00 99 PHE A N 1
ATOM 778 C CA . PHE A 1 99 ? -9.127 6.250 19.780 1.00 91.00 99 PHE A CA 1
ATOM 779 C C . PHE A 1 99 ? -8.214 7.206 18.988 1.00 91.00 99 PHE A C 1
ATOM 781 O O . PHE A 1 99 ? -8.675 8.225 18.482 1.00 91.00 99 PHE A O 1
ATOM 788 N N . ASN A 1 100 ? -6.920 6.887 18.878 1.00 91.88 100 ASN A N 1
ATOM 789 C CA . ASN A 1 100 ? -5.950 7.647 18.085 1.00 91.88 100 ASN A CA 1
ATOM 790 C C . ASN A 1 100 ? -5.911 7.218 16.612 1.00 91.88 100 ASN A C 1
ATOM 792 O O . ASN A 1 100 ? -5.236 7.858 15.796 1.00 91.88 100 ASN A O 1
ATOM 796 N N . TYR A 1 101 ? -6.574 6.117 16.257 1.00 94.69 101 TYR A N 1
ATOM 797 C CA . TYR A 1 101 ? -6.631 5.656 14.883 1.00 94.69 101 TYR A CA 1
ATOM 798 C C . TYR A 1 101 ? -7.553 6.550 14.061 1.00 94.69 101 TYR A C 1
ATOM 800 O O . TYR A 1 101 ? -8.706 6.805 14.393 1.00 94.69 101 TYR A O 1
ATOM 808 N N . THR A 1 102 ? -7.020 7.001 12.932 1.00 95.00 102 THR A N 1
ATOM 809 C CA . THR A 1 102 ? -7.802 7.564 11.839 1.00 95.00 102 THR A CA 1
ATOM 810 C C . THR A 1 102 ? -7.228 7.025 10.538 1.00 95.00 102 THR A C 1
ATOM 812 O O . THR A 1 102 ? -6.021 6.776 10.436 1.00 95.00 102 THR A O 1
ATOM 815 N N . TYR A 1 103 ? -8.064 6.901 9.509 1.00 94.38 103 TYR A N 1
ATOM 816 C CA . TYR A 1 103 ? -7.582 6.507 8.185 1.00 94.38 103 TYR A CA 1
ATOM 817 C C . TYR A 1 103 ? -6.543 7.505 7.633 1.00 94.38 103 TYR A C 1
ATOM 819 O O . TYR A 1 103 ? -5.584 7.118 6.967 1.00 94.38 103 TYR A O 1
ATOM 827 N N . GLY A 1 104 ? -6.659 8.790 7.996 1.00 95.44 104 GLY A N 1
ATOM 828 C CA . GLY A 1 104 ? -5.665 9.819 7.678 1.00 95.44 104 GLY A CA 1
ATOM 829 C C . GLY A 1 104 ? -4.291 9.563 8.313 1.00 95.44 104 GLY A C 1
ATOM 830 O O . GLY A 1 104 ? -3.267 9.736 7.648 1.00 95.44 104 GLY A O 1
ATOM 831 N N . ASN A 1 105 ? -4.249 9.084 9.561 1.00 95.50 105 ASN A N 1
ATOM 832 C CA . ASN A 1 105 ? -2.998 8.701 10.225 1.00 95.50 105 ASN A CA 1
ATOM 833 C C . ASN A 1 105 ? -2.338 7.505 9.526 1.00 95.50 105 ASN A C 1
ATOM 835 O O . ASN A 1 105 ? -1.132 7.531 9.268 1.00 95.50 105 ASN A O 1
ATOM 839 N N . LEU A 1 106 ? -3.129 6.497 9.144 1.00 96.44 106 LEU A N 1
ATOM 840 C CA . LEU A 1 106 ? -2.649 5.343 8.379 1.00 96.44 106 LEU A CA 1
ATOM 841 C C . LEU A 1 106 ? -2.111 5.755 7.000 1.00 96.44 106 LEU A C 1
ATOM 843 O O . LEU A 1 106 ? -1.036 5.317 6.581 1.00 96.44 106 LEU A O 1
ATOM 847 N N . GLN A 1 107 ? -2.807 6.660 6.312 1.00 96.12 107 GLN A N 1
ATOM 848 C CA . GLN A 1 107 ? -2.357 7.238 5.049 1.00 96.12 107 GLN A CA 1
ATOM 849 C C . GLN A 1 107 ? -1.016 7.971 5.202 1.00 96.12 107 GLN A C 1
ATOM 851 O O . GLN A 1 107 ? -0.100 7.754 4.402 1.00 96.12 107 GLN A O 1
ATOM 856 N N . GLY A 1 108 ? -0.879 8.826 6.221 1.00 95.56 108 GLY A N 1
ATOM 857 C CA . GLY A 1 108 ? 0.367 9.539 6.515 1.00 95.56 108 GLY A CA 1
ATOM 858 C C . GLY A 1 108 ? 1.521 8.578 6.800 1.00 95.56 108 GLY A C 1
ATOM 859 O O . GLY A 1 108 ? 2.588 8.683 6.193 1.00 95.56 108 GLY A O 1
ATOM 860 N N . PHE A 1 109 ? 1.270 7.577 7.643 1.00 96.00 109 PHE A N 1
ATOM 861 C CA . PHE A 1 109 ? 2.223 6.523 7.973 1.00 96.00 109 PHE A CA 1
ATOM 862 C C . PHE A 1 109 ? 2.686 5.740 6.733 1.00 96.00 109 PHE A C 1
ATOM 864 O O . PHE A 1 109 ? 3.887 5.575 6.511 1.00 96.00 109 PHE A O 1
ATOM 871 N N . THR A 1 110 ? 1.753 5.327 5.870 1.00 96.19 110 THR A N 1
ATOM 872 C CA . THR A 1 110 ? 2.078 4.585 4.638 1.00 96.19 110 THR A CA 1
ATOM 873 C C . THR A 1 110 ? 2.923 5.417 3.680 1.00 96.19 110 THR A C 1
ATOM 875 O O . THR A 1 110 ? 3.864 4.908 3.075 1.00 96.19 110 THR A O 1
ATOM 878 N N . ARG A 1 111 ? 2.624 6.716 3.543 1.00 94.38 111 ARG A N 1
ATOM 879 C CA . ARG A 1 111 ? 3.394 7.622 2.676 1.00 94.38 111 ARG A CA 1
ATOM 880 C C . ARG A 1 111 ? 4.829 7.806 3.165 1.00 94.38 111 ARG A C 1
ATOM 882 O O . ARG A 1 111 ? 5.739 7.818 2.342 1.00 94.38 111 ARG A O 1
ATOM 889 N N . LEU A 1 112 ? 5.044 7.895 4.478 1.00 94.00 112 LEU A N 1
ATOM 890 C CA . LEU A 1 112 ? 6.393 7.939 5.050 1.00 94.00 112 LEU A CA 1
ATOM 891 C C . LEU A 1 112 ? 7.171 6.651 4.752 1.00 94.00 112 LEU A C 1
ATOM 893 O O . LEU A 1 112 ? 8.344 6.710 4.385 1.00 94.00 112 LEU A O 1
ATOM 897 N N . TRP A 1 113 ? 6.515 5.495 4.848 1.00 93.44 113 TRP A N 1
ATOM 898 C CA . TRP A 1 113 ? 7.108 4.214 4.460 1.00 93.44 113 TRP A CA 1
ATOM 899 C C . TRP A 1 113 ? 7.452 4.140 2.975 1.00 93.44 113 TRP A C 1
ATOM 901 O O . TRP A 1 113 ? 8.520 3.643 2.613 1.00 93.44 113 TRP A O 1
ATOM 911 N N . LEU A 1 114 ? 6.592 4.676 2.111 1.00 92.25 114 LEU A N 1
ATOM 912 C CA . LEU A 1 114 ? 6.879 4.749 0.685 1.00 92.25 114 LEU A CA 1
ATOM 913 C C . LEU A 1 114 ? 8.133 5.595 0.415 1.00 92.25 114 LEU A C 1
ATOM 915 O O . LEU A 1 114 ? 9.009 5.164 -0.327 1.00 92.25 114 LEU A O 1
ATOM 919 N N . ILE A 1 115 ? 8.266 6.761 1.054 1.00 90.00 115 ILE A N 1
ATOM 920 C CA . ILE A 1 115 ? 9.457 7.615 0.904 1.00 90.00 115 ILE A CA 1
ATOM 921 C C . ILE A 1 115 ? 10.713 6.840 1.318 1.00 90.00 115 ILE A C 1
ATOM 923 O O . ILE A 1 115 ? 11.602 6.644 0.491 1.00 90.00 115 ILE A O 1
ATOM 927 N N . LYS A 1 116 ? 10.732 6.287 2.538 1.00 88.31 116 LYS A N 1
ATOM 928 C CA . LYS A 1 116 ? 11.869 5.502 3.052 1.00 88.31 116 LYS A CA 1
ATOM 929 C C . LYS A 1 116 ? 12.259 4.354 2.120 1.00 88.31 116 LYS A C 1
ATOM 931 O O . LYS A 1 116 ? 13.438 4.133 1.858 1.00 88.31 116 LYS A O 1
ATOM 936 N N . THR A 1 117 ? 11.274 3.620 1.607 1.00 85.81 117 THR A N 1
ATOM 937 C CA . THR A 1 117 ? 11.525 2.464 0.734 1.00 85.81 117 THR A CA 1
ATOM 938 C C . THR A 1 117 ? 12.032 2.883 -0.640 1.00 85.81 117 THR A C 1
ATOM 940 O O . THR A 1 117 ? 12.964 2.264 -1.148 1.00 85.81 117 THR A O 1
ATOM 943 N N . THR A 1 118 ? 11.497 3.957 -1.226 1.00 84.75 118 THR A N 1
ATOM 944 C CA . THR A 1 118 ? 11.998 4.495 -2.503 1.00 84.75 118 THR A CA 1
ATOM 945 C C . THR A 1 118 ? 13.413 5.063 -2.391 1.00 84.75 118 THR A C 1
ATOM 947 O O . THR A 1 118 ? 14.228 4.850 -3.289 1.00 84.75 118 THR A O 1
ATOM 950 N N . GLU A 1 119 ? 13.747 5.727 -1.284 1.00 84.62 119 GLU A N 1
ATOM 951 C CA . GLU A 1 119 ? 15.098 6.232 -1.020 1.00 84.62 119 GLU A CA 1
ATOM 952 C C . GLU A 1 119 ? 16.101 5.092 -0.831 1.00 8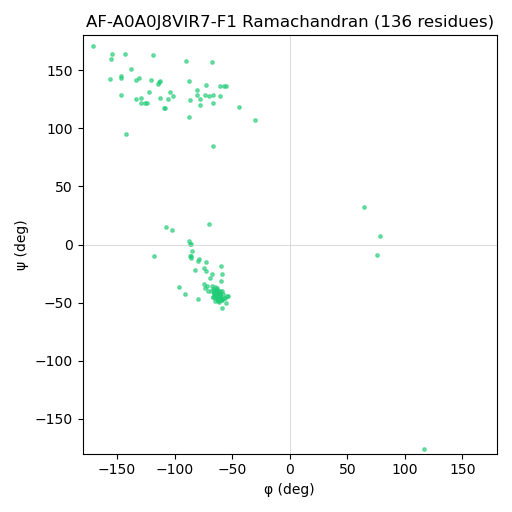4.62 119 GLU A C 1
ATOM 954 O O . GLU A 1 119 ? 17.164 5.101 -1.455 1.00 84.62 119 GLU A O 1
ATOM 959 N N . ALA A 1 120 ? 15.744 4.071 -0.046 1.00 78.25 120 ALA A N 1
ATOM 960 C CA . ALA A 1 120 ? 16.568 2.878 0.131 1.00 78.25 120 ALA A CA 1
ATOM 961 C C . ALA A 1 120 ? 16.801 2.140 -1.198 1.00 78.25 120 ALA A C 1
ATOM 963 O O . ALA A 1 120 ? 17.907 1.685 -1.494 1.00 78.25 120 ALA A O 1
ATOM 964 N N . GLU A 1 121 ? 15.767 2.058 -2.036 1.00 76.38 121 GLU A N 1
ATOM 965 C CA . GLU A 1 121 ? 15.848 1.436 -3.354 1.00 76.38 121 GLU A CA 1
ATOM 966 C C . GLU A 1 121 ? 16.776 2.215 -4.296 1.00 76.38 121 GLU A C 1
ATOM 968 O O . GLU A 1 121 ? 17.604 1.609 -4.983 1.00 76.38 121 GLU A O 1
ATOM 973 N N . ARG A 1 122 ? 16.698 3.550 -4.277 1.00 79.94 122 ARG A N 1
ATOM 974 C CA . ARG A 1 122 ? 17.613 4.424 -5.016 1.00 79.94 122 ARG A CA 1
ATOM 975 C C . ARG A 1 122 ? 19.057 4.255 -4.542 1.00 79.94 122 ARG A C 1
ATOM 977 O O . ARG A 1 122 ? 19.931 4.025 -5.373 1.00 79.94 122 ARG A O 1
ATOM 984 N N . ALA A 1 123 ? 19.296 4.290 -3.232 1.00 76.69 123 ALA A N 1
ATOM 985 C CA . ALA A 1 123 ? 20.629 4.110 -2.661 1.00 76.69 123 ALA A CA 1
ATOM 986 C C . ALA A 1 123 ? 21.247 2.759 -3.068 1.00 76.69 123 ALA A C 1
ATOM 988 O O . ALA A 1 123 ? 22.401 2.701 -3.491 1.00 76.69 123 ALA A O 1
ATOM 989 N N . LEU A 1 124 ? 20.460 1.677 -3.040 1.00 76.25 124 LEU A N 1
ATOM 990 C CA . LEU A 1 124 ? 20.911 0.352 -3.472 1.00 76.25 124 LEU A CA 1
ATOM 991 C C . LEU A 1 124 ? 21.277 0.312 -4.965 1.00 76.25 124 LEU A C 1
ATOM 993 O O . LEU A 1 124 ? 22.229 -0.376 -5.349 1.00 76.25 124 LEU A O 1
ATOM 997 N N . ARG A 1 125 ? 20.538 1.026 -5.825 1.00 76.88 125 ARG A N 1
ATOM 998 C CA . ARG A 1 125 ? 20.888 1.150 -7.251 1.00 76.88 125 ARG A CA 1
ATOM 999 C C . ARG A 1 125 ? 22.200 1.893 -7.443 1.00 76.88 125 ARG A C 1
ATOM 1001 O O . ARG A 1 125 ? 23.042 1.414 -8.202 1.00 76.88 125 ARG A O 1
ATOM 1008 N N . ASP A 1 126 ? 22.372 3.013 -6.752 1.00 79.88 126 ASP A N 1
ATOM 1009 C CA . ASP A 1 126 ? 23.564 3.851 -6.870 1.00 79.88 126 ASP A CA 1
ATOM 1010 C C . ASP A 1 126 ? 24.813 3.082 -6.404 1.00 79.88 126 ASP A C 1
ATOM 1012 O O . ASP A 1 126 ? 25.819 3.051 -7.114 1.00 79.88 126 ASP A O 1
ATOM 1016 N N . MET A 1 127 ? 24.717 2.332 -5.298 1.00 75.50 127 MET A N 1
ATOM 1017 C CA . MET A 1 127 ? 25.785 1.432 -4.839 1.00 75.50 127 MET A CA 1
ATOM 1018 C C . MET A 1 127 ? 26.135 0.352 -5.875 1.00 75.50 127 MET A C 1
ATOM 1020 O O . MET A 1 127 ? 27.310 0.124 -6.166 1.00 75.50 127 MET A O 1
ATOM 1024 N N . LYS A 1 128 ? 25.134 -0.310 -6.474 1.00 78.81 128 LYS A N 1
ATOM 1025 C CA . LYS A 1 128 ? 25.367 -1.335 -7.511 1.00 78.81 128 LYS A CA 1
ATOM 1026 C C . LYS A 1 128 ? 26.000 -0.751 -8.776 1.00 78.81 128 LYS A C 1
ATOM 1028 O O . LYS A 1 128 ? 26.828 -1.411 -9.403 1.00 78.81 128 LYS A O 1
ATOM 1033 N N . ALA A 1 129 ? 25.620 0.466 -9.163 1.00 77.50 129 ALA A N 1
ATOM 1034 C CA . ALA A 1 129 ? 26.216 1.163 -10.300 1.00 77.50 129 ALA A CA 1
ATOM 1035 C C . ALA A 1 129 ? 27.690 1.512 -10.035 1.00 77.50 129 ALA A C 1
ATOM 1037 O O . ALA A 1 129 ? 28.541 1.286 -10.896 1.00 77.50 129 ALA A O 1
ATOM 1038 N N . GLN A 1 130 ? 28.007 1.982 -8.825 1.00 75.19 130 GLN A N 1
ATOM 1039 C CA . GLN A 1 130 ? 29.384 2.245 -8.403 1.00 75.19 130 GLN A CA 1
ATOM 1040 C C . GLN A 1 130 ? 30.235 0.969 -8.401 1.00 75.19 130 GLN A C 1
ATOM 1042 O O . GLN A 1 130 ? 31.326 0.975 -8.964 1.00 75.19 130 GLN A O 1
ATOM 1047 N N . GLN A 1 131 ? 29.726 -0.145 -7.863 1.00 70.38 131 GLN A N 1
ATOM 1048 C CA . GLN A 1 131 ? 30.439 -1.431 -7.867 1.00 70.38 131 GLN A CA 1
ATOM 1049 C C . GLN A 1 131 ? 30.741 -1.937 -9.282 1.00 70.38 131 GLN A C 1
ATOM 1051 O O . GLN A 1 131 ? 31.856 -2.380 -9.545 1.00 70.38 131 GLN A O 1
ATOM 1056 N N . LYS A 1 132 ? 29.792 -1.827 -10.223 1.00 66.06 132 LYS A N 1
ATOM 1057 C CA . LYS A 1 132 ? 30.044 -2.195 -11.627 1.00 66.06 132 LYS A CA 1
ATOM 1058 C C . LYS A 1 132 ? 31.163 -1.355 -12.244 1.00 66.06 132 LYS A C 1
ATOM 1060 O O . LYS A 1 132 ? 32.038 -1.911 -12.895 1.00 66.06 132 LYS A O 1
ATOM 1065 N N . ASN A 1 133 ? 31.180 -0.048 -11.996 1.00 61.53 133 ASN A N 1
ATOM 1066 C CA . ASN A 1 133 ? 32.207 0.844 -12.543 1.00 61.53 133 ASN A CA 1
ATOM 1067 C C . ASN A 1 133 ? 33.613 0.584 -11.975 1.00 61.53 133 ASN A C 1
ATOM 1069 O O . ASN A 1 133 ? 34.596 0.876 -12.652 1.00 61.53 133 ASN A O 1
ATOM 1073 N N . VAL A 1 134 ? 33.720 0.030 -10.763 1.00 58.75 134 VAL A N 1
ATOM 1074 C CA . VAL A 1 134 ? 35.005 -0.384 -10.174 1.00 58.75 134 VAL A CA 1
ATOM 1075 C C . VAL A 1 134 ? 35.539 -1.656 -10.843 1.00 58.75 134 VAL A C 1
ATOM 1077 O O . VAL A 1 134 ? 36.732 -1.743 -11.107 1.00 58.75 134 VAL A O 1
ATOM 1080 N N . VAL A 1 135 ? 34.669 -2.608 -11.198 1.00 56.97 135 VAL A N 1
ATOM 1081 C CA . VAL A 1 135 ? 35.071 -3.870 -11.855 1.00 56.97 135 VAL A CA 1
ATOM 1082 C C . VAL A 1 135 ? 35.578 -3.655 -13.290 1.00 56.97 135 VAL A C 1
ATOM 1084 O O . VAL A 1 135 ? 36.438 -4.398 -13.741 1.00 56.97 135 VAL A O 1
ATOM 1087 N N . PHE A 1 136 ? 35.111 -2.623 -14.000 1.00 53.12 136 PHE A N 1
ATOM 1088 C CA . PHE A 1 136 ? 35.564 -2.306 -15.367 1.00 53.12 136 PHE A CA 1
ATOM 1089 C C . PHE A 1 136 ? 36.838 -1.441 -15.443 1.00 53.12 136 PHE A C 1
ATOM 1091 O O . PHE A 1 136 ? 37.260 -1.085 -16.541 1.00 53.12 136 PHE A O 1
ATOM 1098 N N . ARG A 1 137 ? 37.436 -1.058 -14.307 1.00 49.62 137 ARG A N 1
ATOM 1099 C CA . ARG A 1 137 ? 38.660 -0.232 -14.255 1.00 49.62 137 ARG A CA 1
ATOM 1100 C C . ARG A 1 137 ? 39.945 -1.019 -13.957 1.00 49.62 137 ARG A C 1
ATOM 1102 O O . ARG A 1 137 ? 40.967 -0.390 -13.689 1.00 49.62 137 ARG A O 1
ATOM 1109 N N . HIS A 1 138 ? 39.905 -2.349 -14.025 1.00 44.59 138 HIS A N 1
ATOM 1110 C CA . HIS A 1 138 ? 41.077 -3.218 -13.897 1.00 44.59 138 HIS A CA 1
ATOM 1111 C C . HIS A 1 138 ? 41.336 -3.995 -15.182 1.00 44.59 138 HIS A C 1
ATOM 1113 O O . HIS A 1 138 ? 40.357 -4.537 -15.741 1.00 44.59 138 HIS A O 1
#

Solvent-accessible surface area (backbone atoms only — not comparable to full-atom values): 7762 Å² total; per-residue (Å²): 131,85,80,52,72,36,56,57,52,48,53,50,48,53,38,55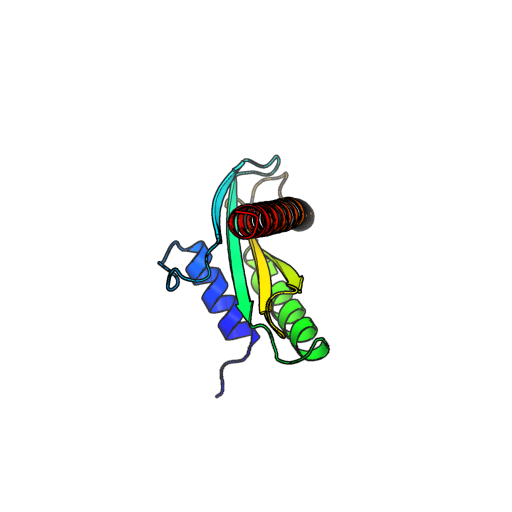,72,70,65,50,82,57,77,74,85,40,66,76,48,75,52,80,42,86,49,99,39,42,50,29,42,36,40,29,30,58,44,76,66,33,93,48,70,70,62,28,52,54,36,50,52,53,41,46,63,69,32,47,88,70,44,34,41,74,43,81,38,83,48,92,85,45,90,35,32,25,42,36,26,36,30,32,52,76,44,75,83,37,90,69,41,45,74,67,55,50,45,53,53,31,50,53,50,41,51,55,51,54,52,53,51,50,52,54,48,54,53,52,53,52,55,53,58,58,66,74,73,113

pLDDT: mean 83.83, std 12.87, range [44.59, 97.31]

Radius of gyration: 16.64 Å; Cα contacts (8 Å, |Δi|>4): 190; chains: 1; bounding box: 58×27×39 Å